Protein AF-A0A957MEH2-F1 (afdb_monomer_lite)

Radius of gyration: 16.0 Å; chains: 1; bounding box: 29×42×37 Å

Sequence (74 aa):
NKFDIAKQLGYAAFPVEKAMRLVNQYTFDELEHAMERLLEADVAMKTGADQNTEIDVLVAELSVRQRRQPARAA

Foldseek 3Di:
DLVVVCVVVVHDSVVSVVVVVCVVVDDPVLVVVLVVLVVVLVVCVVVDHDNVVSVVVSCCVNVVVVPPDPDPDD

Structure (mmCIF, N/CA/C/O backbone):
data_AF-A0A957MEH2-F1
#
_entry.id   AF-A0A957MEH2-F1
#
loop_
_atom_site.group_PDB
_atom_site.id
_atom_site.type_symbol
_atom_site.label_atom_id
_atom_site.label_alt_id
_atom_site.label_comp_id
_atom_site.label_asym_id
_atom_site.label_entity_id
_atom_site.label_seq_id
_atom_site.pdbx_PDB_ins_code
_atom_site.Cartn_x
_atom_site.Cartn_y
_atom_site.Cartn_z
_atom_site.occupancy
_atom_site.B_iso_or_equiv
_atom_site.auth_seq_id
_atom_site.auth_comp_id
_atom_site.auth_asym_id
_atom_site.auth_atom_id
_atom_site.pdbx_PDB_model_num
ATOM 1 N N . ASN A 1 1 ? 12.644 -0.345 -19.129 1.00 86.56 1 ASN A N 1
ATOM 2 C CA . ASN A 1 1 ? 13.834 0.494 -18.851 1.00 86.56 1 ASN A CA 1
ATOM 3 C C . ASN A 1 1 ? 13.499 1.429 -17.685 1.00 86.56 1 ASN A C 1
ATOM 5 O O . ASN A 1 1 ? 12.450 2.058 -17.733 1.00 86.56 1 ASN A O 1
ATOM 9 N N . LYS A 1 2 ? 14.330 1.491 -16.629 1.00 89.62 2 LYS A N 1
ATOM 10 C CA . LYS A 1 2 ? 14.052 2.264 -15.397 1.00 89.62 2 LYS A CA 1
ATOM 11 C C . LYS A 1 2 ? 13.958 3.778 -15.617 1.00 89.62 2 LYS A C 1
ATOM 13 O O . LYS A 1 2 ? 13.173 4.432 -14.941 1.00 89.62 2 LYS A O 1
ATOM 18 N N . PHE A 1 3 ? 14.717 4.325 -16.568 1.00 94.81 3 PHE A N 1
ATOM 19 C CA . PHE A 1 3 ? 14.715 5.764 -16.854 1.00 94.81 3 PHE A CA 1
ATOM 20 C C . PHE A 1 3 ? 13.418 6.215 -17.534 1.00 94.81 3 PHE A C 1
ATOM 22 O O . PHE A 1 3 ? 12.885 7.265 -17.186 1.00 94.81 3 PHE A O 1
ATOM 29 N N . ASP A 1 4 ? 12.876 5.392 -18.436 1.00 96.75 4 ASP A N 1
ATOM 30 C CA . ASP A 1 4 ? 11.614 5.683 -19.126 1.00 96.75 4 ASP A CA 1
ATOM 31 C C . ASP A 1 4 ? 10.436 5.683 -18.142 1.00 96.75 4 ASP A C 1
ATOM 33 O O . ASP A 1 4 ? 9.643 6.623 -18.121 1.00 96.75 4 ASP A O 1
ATOM 37 N N . ILE A 1 5 ?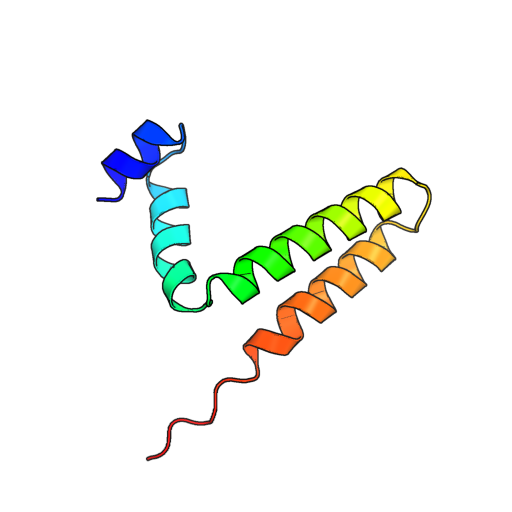 10.383 4.681 -17.255 1.00 94.38 5 ILE A N 1
ATOM 38 C CA . ILE A 1 5 ? 9.372 4.583 -16.190 1.00 94.38 5 ILE A CA 1
ATOM 39 C C . ILE A 1 5 ? 9.489 5.769 -15.223 1.00 94.38 5 ILE A C 1
ATOM 41 O O . ILE A 1 5 ? 8.491 6.407 -14.900 1.00 94.38 5 ILE A O 1
ATOM 45 N N . ALA A 1 6 ? 10.707 6.101 -14.785 1.00 96.19 6 ALA A N 1
ATOM 46 C CA . ALA A 1 6 ? 10.960 7.233 -13.896 1.00 96.19 6 ALA A CA 1
ATOM 47 C C . ALA A 1 6 ? 10.481 8.560 -14.498 1.00 96.19 6 ALA A C 1
ATOM 49 O O . ALA A 1 6 ? 9.769 9.313 -13.837 1.00 96.19 6 ALA A O 1
ATOM 50 N N . LYS A 1 7 ? 10.794 8.802 -15.778 1.00 97.12 7 LYS A N 1
ATOM 51 C CA . LYS A 1 7 ? 10.331 9.980 -16.517 1.00 97.12 7 LYS A CA 1
ATOM 52 C C . LYS A 1 7 ? 8.806 10.034 -16.609 1.00 97.12 7 LYS A C 1
ATOM 54 O O . LYS A 1 7 ? 8.235 11.095 -16.383 1.00 97.12 7 LYS A O 1
ATOM 59 N N . GLN A 1 8 ? 8.156 8.916 -16.934 1.00 97.31 8 GLN A N 1
ATOM 60 C CA . GLN A 1 8 ? 6.700 8.852 -17.070 1.00 97.31 8 GLN A CA 1
ATOM 61 C C . GLN A 1 8 ? 5.976 9.114 -15.743 1.00 97.31 8 GLN A C 1
ATOM 63 O O . GLN A 1 8 ? 4.942 9.773 -15.734 1.00 97.31 8 GLN A O 1
ATOM 68 N N . LEU A 1 9 ? 6.519 8.609 -14.634 1.00 95.19 9 LEU A N 1
ATOM 69 C CA . LEU A 1 9 ? 5.906 8.719 -13.310 1.00 95.19 9 LEU A CA 1
ATOM 70 C C . LEU A 1 9 ? 6.365 9.953 -12.512 1.00 95.19 9 LEU A C 1
ATOM 72 O O . LEU A 1 9 ? 5.901 10.157 -11.395 1.00 95.19 9 LEU A O 1
ATOM 76 N N . GLY A 1 10 ? 7.289 10.761 -13.043 1.00 96.50 10 GLY A N 1
ATOM 77 C CA . GLY A 1 10 ? 7.828 11.932 -12.340 1.00 96.50 10 GLY A CA 1
ATOM 78 C C . GLY A 1 10 ? 8.716 11.595 -11.134 1.00 96.50 10 GLY A C 1
ATOM 79 O O . GLY A 1 10 ? 8.899 12.434 -10.256 1.00 96.50 10 GLY A O 1
ATOM 80 N N . TYR A 1 11 ? 9.279 10.384 -11.079 1.00 96.31 11 TYR A N 1
ATOM 81 C CA . TYR A 1 11 ? 10.183 9.953 -10.008 1.00 96.31 11 TYR A CA 1
ATOM 82 C C . TYR A 1 11 ? 11.651 10.010 -10.436 1.00 96.31 11 TYR A C 1
ATOM 84 O O . TYR A 1 11 ? 11.995 9.969 -11.616 1.00 96.31 11 TYR A O 1
ATOM 92 N N . ALA A 1 12 ? 12.553 10.027 -9.453 1.00 96.56 12 ALA A N 1
ATOM 93 C CA . ALA A 1 12 ? 13.959 9.724 -9.692 1.00 96.56 12 ALA A CA 1
ATOM 94 C C . ALA A 1 12 ? 14.146 8.244 -10.082 1.00 96.56 12 ALA A C 1
ATOM 96 O O . ALA A 1 12 ? 13.375 7.367 -9.687 1.00 96.56 12 ALA A O 1
ATOM 97 N N . ALA A 1 13 ? 15.222 7.943 -10.811 1.00 95.00 13 ALA A N 1
ATOM 98 C CA . ALA A 1 13 ? 15.503 6.580 -11.266 1.00 95.00 13 ALA A CA 1
ATOM 99 C C . ALA A 1 13 ? 15.762 5.591 -10.112 1.00 95.00 13 ALA A C 1
ATOM 101 O O . ALA A 1 13 ? 15.416 4.417 -10.223 1.00 95.00 13 ALA A O 1
ATOM 102 N N . PHE A 1 14 ? 16.351 6.050 -9.002 1.00 95.50 14 PHE A N 1
ATOM 103 C CA . PHE A 1 14 ? 16.730 5.181 -7.883 1.00 95.50 14 PHE A CA 1
ATOM 104 C C . PHE A 1 14 ? 15.522 4.537 -7.161 1.00 95.50 14 PHE A C 1
ATOM 106 O O . PHE A 1 14 ? 15.523 3.313 -7.000 1.00 95.50 14 PHE A O 1
ATOM 113 N N . PRO A 1 15 ? 14.460 5.278 -6.775 1.00 95.38 15 PRO A N 1
ATOM 114 C CA . PRO A 1 15 ? 13.223 4.674 -6.272 1.00 95.38 15 PRO A CA 1
ATOM 115 C C . PRO A 1 15 ? 12.588 3.667 -7.238 1.00 95.38 15 PRO A C 1
ATOM 117 O O . PRO A 1 15 ? 12.176 2.590 -6.809 1.00 95.38 15 PRO A O 1
ATOM 120 N N . VAL A 1 16 ? 12.571 3.972 -8.541 1.00 96.00 16 VAL A N 1
ATOM 121 C CA . VAL A 1 16 ? 12.031 3.068 -9.571 1.00 96.00 16 VAL A CA 1
ATOM 122 C C . VAL A 1 16 ? 12.847 1.783 -9.657 1.00 96.00 16 VAL A C 1
ATOM 124 O O . VAL A 1 16 ? 12.286 0.694 -9.678 1.00 96.00 16 VAL A O 1
ATOM 127 N N . GLU A 1 17 ? 14.175 1.875 -9.626 1.00 95.19 17 GLU A N 1
ATOM 128 C CA . GLU A 1 17 ? 15.057 0.708 -9.585 1.00 95.19 17 GLU A CA 1
ATOM 129 C C . GLU A 1 17 ? 14.842 -0.153 -8.336 1.00 95.19 17 GLU A C 1
ATOM 131 O O . GLU A 1 17 ? 14.882 -1.383 -8.406 1.00 95.19 17 GLU A O 1
ATOM 136 N N . LYS A 1 18 ? 14.590 0.468 -7.179 1.00 94.00 18 LYS A N 1
ATOM 137 C CA . LYS A 1 18 ? 14.225 -0.266 -5.964 1.00 94.00 18 LYS A CA 1
ATOM 138 C C . LYS A 1 18 ? 12.889 -0.996 -6.144 1.00 94.00 18 LYS A C 1
ATOM 140 O O . LYS A 1 18 ? 12.831 -2.187 -5.856 1.00 94.00 18 LYS A O 1
ATOM 145 N N . ALA A 1 19 ? 11.862 -0.327 -6.667 1.00 93.44 19 ALA A N 1
ATOM 146 C CA . ALA A 1 19 ? 10.554 -0.932 -6.922 1.00 93.44 19 ALA A CA 1
ATOM 147 C C . ALA A 1 19 ? 10.639 -2.094 -7.928 1.00 93.44 19 ALA A C 1
ATOM 149 O O . ALA A 1 19 ? 10.125 -3.176 -7.663 1.00 93.44 19 ALA A O 1
ATOM 150 N N . MET A 1 20 ? 11.382 -1.924 -9.026 1.00 92.44 20 MET A N 1
ATOM 151 C CA . MET A 1 20 ? 11.601 -2.972 -10.031 1.00 92.44 20 MET A CA 1
ATOM 152 C C . MET A 1 20 ? 12.296 -4.222 -9.467 1.00 92.44 20 MET A C 1
ATOM 154 O O . MET A 1 20 ? 12.070 -5.320 -9.966 1.00 92.44 20 MET A O 1
ATOM 158 N N . ARG A 1 21 ? 13.136 -4.093 -8.430 1.00 91.44 21 ARG A N 1
ATOM 159 C CA . ARG A 1 21 ? 13.735 -5.255 -7.745 1.00 91.44 21 ARG A CA 1
ATOM 160 C C . ARG A 1 21 ? 12.754 -5.979 -6.822 1.00 91.44 21 ARG A C 1
ATOM 162 O O . ARG A 1 21 ? 12.916 -7.175 -6.591 1.00 91.44 21 ARG A O 1
ATOM 169 N N . LEU A 1 22 ? 11.771 -5.261 -6.285 1.00 89.50 22 LEU A N 1
ATOM 170 C CA . LEU A 1 22 ? 10.784 -5.798 -5.350 1.00 89.50 22 LEU A CA 1
ATOM 171 C C . LEU A 1 22 ? 9.581 -6.412 -6.066 1.00 89.50 22 LEU A C 1
ATOM 173 O O . LEU A 1 22 ? 9.066 -7.414 -5.593 1.00 89.50 22 LEU A O 1
ATOM 177 N N . VAL A 1 23 ? 9.170 -5.870 -7.217 1.00 89.25 23 VAL A N 1
ATOM 178 C CA . VAL A 1 23 ? 7.938 -6.288 -7.912 1.00 89.25 23 VAL A CA 1
ATOM 179 C C . VAL A 1 23 ? 7.919 -7.777 -8.281 1.00 89.25 23 VAL A C 1
ATOM 181 O O . VAL A 1 23 ? 6.865 -8.388 -8.272 1.00 89.25 23 VAL A O 1
ATOM 184 N N . ASN A 1 24 ? 9.081 -8.399 -8.514 1.00 85.00 24 ASN A N 1
ATOM 185 C CA . ASN A 1 24 ? 9.173 -9.837 -8.807 1.00 85.00 24 ASN A CA 1
ATOM 186 C C . ASN A 1 24 ? 8.888 -10.744 -7.593 1.00 85.00 24 ASN A C 1
ATOM 188 O O . ASN A 1 24 ? 8.882 -11.963 -7.736 1.00 85.00 24 ASN A O 1
ATOM 192 N N . GLN A 1 25 ? 8.733 -10.176 -6.397 1.00 88.50 25 GLN A N 1
ATOM 193 C CA . GLN A 1 25 ? 8.477 -10.915 -5.155 1.00 88.50 25 GLN A CA 1
ATOM 194 C C . GLN A 1 25 ? 6.990 -10.964 -4.800 1.00 88.50 25 GLN A C 1
ATOM 196 O O . GLN A 1 25 ? 6.638 -11.609 -3.817 1.00 88.50 25 GLN A O 1
ATOM 201 N 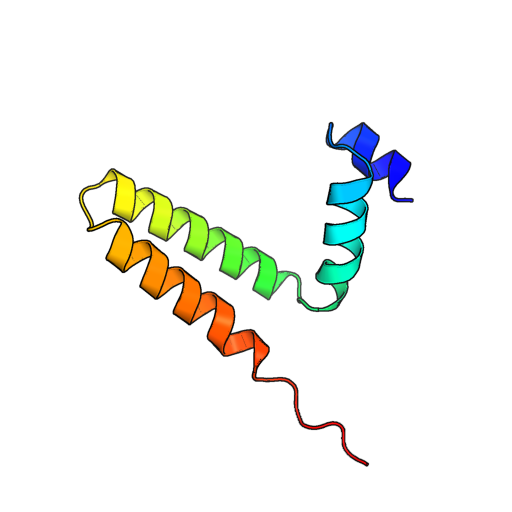N . TYR A 1 26 ? 6.145 -10.284 -5.576 1.00 88.44 26 TYR A N 1
ATOM 202 C CA . TYR A 1 26 ? 4.722 -10.145 -5.313 1.00 88.44 26 TYR A CA 1
ATOM 203 C C . TYR A 1 26 ? 3.931 -10.423 -6.586 1.00 88.44 26 TYR A C 1
ATOM 205 O O . TYR A 1 26 ? 4.303 -10.006 -7.683 1.00 88.44 26 TYR A O 1
ATOM 213 N N . THR A 1 27 ? 2.819 -11.121 -6.431 1.00 91.12 27 THR A N 1
ATOM 214 C CA . THR A 1 27 ? 1.775 -11.187 -7.451 1.00 91.12 27 THR A CA 1
ATOM 215 C C . THR A 1 27 ? 1.027 -9.857 -7.518 1.00 91.12 27 THR A C 1
ATOM 217 O O . THR A 1 27 ? 1.090 -9.038 -6.600 1.00 91.12 27 THR A O 1
ATOM 220 N N . PHE A 1 28 ? 0.315 -9.625 -8.620 1.00 91.00 28 PHE A N 1
ATOM 221 C CA . PHE A 1 28 ? -0.491 -8.415 -8.766 1.00 91.00 28 PHE A CA 1
ATOM 222 C C . PHE A 1 28 ? -1.576 -8.331 -7.680 1.00 91.00 28 PHE A C 1
ATOM 224 O O . PHE A 1 28 ? -1.670 -7.309 -7.008 1.00 91.00 28 PHE A O 1
ATOM 231 N N . ASP A 1 29 ? -2.287 -9.433 -7.430 1.00 93.12 29 ASP A N 1
ATOM 232 C CA . ASP A 1 29 ? -3.325 -9.537 -6.394 1.00 93.12 29 ASP A CA 1
ATOM 233 C C . ASP A 1 29 ? -2.781 -9.220 -4.990 1.00 93.12 29 ASP A C 1
ATOM 235 O O . ASP A 1 29 ? -3.449 -8.589 -4.173 1.00 93.12 29 ASP A O 1
ATOM 239 N N . GLU A 1 30 ? -1.540 -9.615 -4.689 1.00 90.62 30 GLU A N 1
ATOM 240 C CA . GLU A 1 30 ? -0.897 -9.270 -3.416 1.00 90.62 30 GLU A CA 1
ATOM 241 C C . GLU A 1 30 ? -0.593 -7.774 -3.294 1.00 90.62 30 GLU A C 1
ATOM 243 O O . GLU A 1 30 ? -0.718 -7.217 -2.202 1.00 90.62 30 GLU A O 1
ATOM 248 N N . LEU A 1 31 ? -0.197 -7.121 -4.390 1.00 92.81 31 LEU A N 1
ATOM 249 C CA . LEU A 1 31 ? 0.034 -5.675 -4.412 1.00 92.81 31 LEU A CA 1
ATOM 250 C C . LEU A 1 31 ? -1.279 -4.895 -4.292 1.00 92.81 31 LEU A C 1
ATOM 252 O O . LEU A 1 31 ? -1.319 -3.893 -3.579 1.00 92.81 31 LEU A O 1
ATOM 256 N N . GLU A 1 32 ? -2.339 -5.361 -4.952 1.00 95.19 32 GLU A N 1
ATOM 257 C CA . GLU A 1 32 ? -3.678 -4.774 -4.862 1.00 95.19 32 GLU A CA 1
ATOM 258 C C . GLU A 1 32 ? -4.217 -4.876 -3.433 1.00 95.19 32 GLU A C 1
ATOM 260 O O . GLU A 1 32 ? -4.544 -3.860 -2.821 1.00 95.19 32 GLU A O 1
ATOM 265 N N . HIS A 1 33 ? -4.150 -6.066 -2.835 1.00 93.31 33 HIS A N 1
ATOM 266 C CA . HIS A 1 33 ? -4.548 -6.270 -1.447 1.00 93.31 33 HIS A CA 1
ATOM 267 C C . HIS A 1 33 ? -3.747 -5.404 -0.461 1.00 93.31 33 HIS A C 1
ATOM 269 O O . HIS A 1 33 ? -4.302 -4.856 0.491 1.00 93.31 33 HIS A O 1
ATOM 275 N N . ALA A 1 34 ? -2.433 -5.254 -0.669 1.00 93.62 34 ALA A N 1
ATOM 276 C CA . ALA A 1 34 ? -1.618 -4.380 0.171 1.00 93.62 34 ALA A CA 1
ATOM 277 C C . ALA A 1 34 ? -2.053 -2.907 0.062 1.00 93.62 34 ALA A C 1
ATOM 279 O O . ALA A 1 34 ? -2.052 -2.193 1.065 1.00 93.62 34 ALA A O 1
ATOM 280 N N . MET A 1 35 ? -2.444 -2.460 -1.136 1.00 96.31 35 MET A N 1
ATOM 281 C CA . MET A 1 35 ? -2.957 -1.110 -1.371 1.00 96.31 35 MET A CA 1
ATOM 282 C C . MET A 1 35 ? -4.307 -0.878 -0.681 1.00 96.31 35 MET A C 1
ATOM 284 O O . MET A 1 35 ? -4.507 0.170 -0.071 1.00 96.31 35 MET A O 1
ATOM 288 N N . GLU A 1 36 ? -5.209 -1.860 -0.730 1.00 96.81 36 GLU A N 1
ATOM 289 C CA . GLU A 1 36 ? -6.500 -1.808 -0.032 1.00 96.81 36 GLU A CA 1
ATOM 290 C C . GLU A 1 36 ? -6.308 -1.673 1.482 1.00 96.81 36 GLU A C 1
ATOM 292 O O . GLU A 1 36 ? -6.863 -0.763 2.097 1.00 96.81 36 GLU A O 1
ATOM 297 N N . ARG A 1 37 ? -5.441 -2.502 2.082 1.00 96.38 37 ARG A N 1
ATOM 298 C CA . ARG A 1 37 ? -5.152 -2.435 3.526 1.00 96.38 37 ARG A CA 1
ATOM 299 C C . ARG A 1 37 ? -4.516 -1.110 3.944 1.00 96.38 37 ARG A C 1
ATOM 301 O O . ARG A 1 37 ? -4.843 -0.586 5.006 1.00 96.38 37 ARG A O 1
ATOM 308 N N . LEU A 1 38 ? -3.644 -0.541 3.107 1.00 96.94 38 LEU A N 1
ATOM 309 C CA . LEU A 1 38 ? -3.083 0.798 3.328 1.00 96.94 38 LEU A CA 1
ATOM 310 C C . LEU A 1 38 ? -4.176 1.874 3.363 1.00 96.94 38 LEU A C 1
ATOM 312 O O . LEU A 1 38 ? -4.137 2.756 4.221 1.00 96.94 38 LEU A O 1
ATOM 316 N N . LEU A 1 39 ? -5.147 1.802 2.449 1.00 97.31 39 LEU A N 1
ATOM 317 C CA . LEU A 1 39 ? -6.258 2.751 2.393 1.00 97.31 39 LEU A CA 1
ATOM 318 C C . LEU A 1 39 ? -7.189 2.609 3.603 1.00 97.31 39 LEU A C 1
ATOM 320 O O . LEU A 1 39 ? -7.588 3.611 4.191 1.00 97.31 39 LEU A O 1
ATOM 324 N N . GLU A 1 40 ? -7.513 1.380 3.999 1.00 96.56 40 GLU A N 1
ATOM 325 C CA . GLU A 1 40 ? -8.362 1.111 5.164 1.00 96.56 40 GLU A CA 1
ATOM 326 C C . GLU A 1 40 ? -7.732 1.634 6.462 1.00 96.56 40 GLU A C 1
ATOM 328 O O . GLU A 1 40 ? -8.411 2.299 7.247 1.00 96.56 40 GLU A O 1
ATOM 333 N N . ALA A 1 41 ? -6.426 1.416 6.651 1.00 97.06 41 ALA A N 1
ATOM 334 C CA . ALA A 1 41 ? -5.689 1.956 7.792 1.00 97.06 41 ALA A CA 1
ATOM 335 C C . ALA A 1 41 ? -5.662 3.497 7.785 1.00 97.06 41 ALA A C 1
ATOM 337 O O . ALA A 1 41 ? -5.870 4.126 8.822 1.00 97.06 41 ALA A O 1
ATOM 338 N N . ASP A 1 42 ? -5.454 4.131 6.622 1.00 97.50 42 ASP A N 1
ATOM 339 C CA . ASP A 1 42 ? -5.493 5.596 6.489 1.00 97.50 42 ASP A CA 1
ATOM 340 C C . ASP A 1 42 ? -6.860 6.177 6.877 1.00 97.50 42 ASP A C 1
ATOM 342 O O . ASP A 1 42 ? -6.928 7.174 7.605 1.00 97.50 42 ASP A O 1
ATOM 346 N N . VAL A 1 43 ? -7.948 5.531 6.450 1.00 97.81 43 VAL A N 1
ATOM 347 C CA . VAL A 1 43 ? -9.304 5.917 6.852 1.00 97.81 43 VAL A CA 1
ATOM 348 C C . VAL A 1 43 ? -9.465 5.780 8.363 1.00 97.81 43 VAL A C 1
ATOM 350 O O . VAL A 1 43 ? -9.841 6.760 9.004 1.00 97.81 43 VAL A O 1
ATOM 353 N N . ALA A 1 44 ? -9.122 4.625 8.943 1.00 97.12 44 ALA A N 1
ATOM 354 C CA . ALA A 1 44 ? -9.254 4.377 10.379 1.00 97.12 44 ALA A CA 1
ATOM 355 C C . ALA A 1 44 ? -8.518 5.437 11.217 1.00 97.12 44 ALA A C 1
ATOM 357 O O . ALA A 1 44 ? -9.111 6.052 12.113 1.00 97.12 44 ALA A O 1
ATOM 358 N N . MET A 1 45 ? -7.261 5.728 10.862 1.00 97.12 45 MET A N 1
ATOM 359 C CA . MET A 1 45 ? -6.436 6.749 11.514 1.00 97.12 45 MET A CA 1
ATOM 360 C C . MET A 1 45 ? -7.039 8.156 11.416 1.00 97.12 45 MET A C 1
ATOM 362 O O . MET A 1 45 ? -6.926 8.947 12.354 1.00 97.12 45 MET A O 1
ATOM 366 N N . LYS A 1 46 ? -7.691 8.490 10.296 1.00 96.88 46 LYS A N 1
ATOM 367 C CA . LYS A 1 46 ? -8.355 9.790 10.100 1.00 96.88 46 LYS A CA 1
ATOM 368 C C . LYS A 1 46 ? -9.720 9.879 10.779 1.00 96.88 46 LYS A C 1
ATOM 370 O O . LYS A 1 46 ? -10.186 10.988 11.035 1.00 96.88 46 LYS A O 1
ATOM 375 N N . THR A 1 47 ? -10.355 8.748 11.085 1.00 96.62 47 THR A N 1
ATOM 376 C CA . THR A 1 47 ? -11.689 8.688 11.708 1.00 96.62 47 THR A CA 1
ATOM 377 C C . THR A 1 47 ? -11.667 8.429 13.214 1.00 96.62 47 THR A C 1
ATOM 379 O O . THR A 1 47 ? -12.721 8.224 13.810 1.00 96.62 47 THR A O 1
ATOM 382 N N . GLY A 1 48 ? -10.491 8.479 13.846 1.00 93.31 48 GLY A N 1
ATOM 383 C CA . GLY A 1 48 ? -10.358 8.463 15.305 1.00 93.31 48 GLY A CA 1
ATOM 384 C C . GLY A 1 48 ? -9.879 7.145 15.912 1.00 93.31 48 GLY A C 1
ATOM 385 O O . GLY A 1 48 ? -9.944 7.008 17.133 1.00 93.31 48 GLY A O 1
ATOM 386 N N . ALA A 1 49 ? -9.393 6.195 15.106 1.00 95.69 49 ALA A N 1
ATOM 387 C CA . ALA A 1 49 ? -8.629 5.066 15.632 1.00 95.69 49 ALA A CA 1
ATOM 388 C C . ALA A 1 49 ? -7.259 5.527 16.166 1.00 95.69 49 ALA A C 1
ATOM 390 O O . ALA A 1 49 ? -6.731 6.567 15.757 1.00 95.69 49 ALA A O 1
ATOM 391 N N . ASP A 1 50 ? -6.674 4.751 17.083 1.00 97.19 50 ASP A N 1
ATOM 392 C CA . ASP A 1 50 ? -5.328 5.023 17.592 1.00 97.19 50 ASP A CA 1
ATOM 393 C C . ASP A 1 50 ? -4.276 4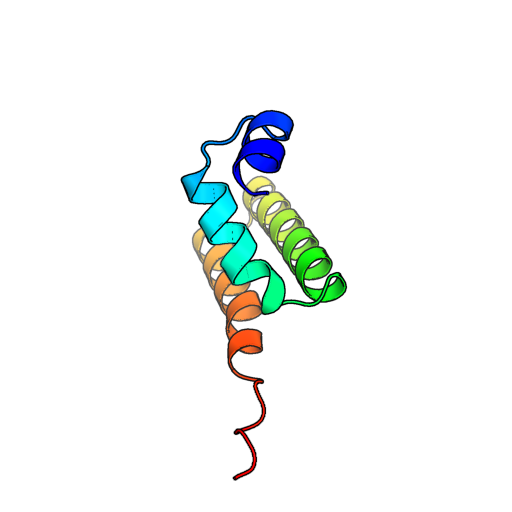.744 16.510 1.00 97.19 50 ASP A C 1
ATOM 395 O O . ASP A 1 50 ? -4.122 3.617 16.045 1.00 97.19 50 ASP A O 1
ATOM 399 N N . GLN A 1 51 ? -3.525 5.776 16.129 1.00 95.88 51 GLN A N 1
ATOM 400 C CA . GLN A 1 51 ? -2.601 5.706 14.994 1.00 95.88 51 GLN A CA 1
ATOM 401 C C . GLN A 1 51 ? -1.485 4.678 15.180 1.00 95.88 51 GLN A C 1
ATOM 403 O O . GLN A 1 51 ? -1.122 3.992 14.227 1.00 95.88 51 GLN A O 1
ATOM 408 N N . ASN A 1 52 ? -0.939 4.561 16.392 1.00 96.75 52 ASN A N 1
ATOM 409 C CA . ASN A 1 52 ? 0.149 3.622 16.659 1.00 96.75 52 ASN A CA 1
ATOM 410 C C . ASN A 1 52 ? -0.344 2.181 16.512 1.00 96.75 52 ASN A C 1
ATOM 412 O O . ASN A 1 52 ? 0.302 1.372 15.850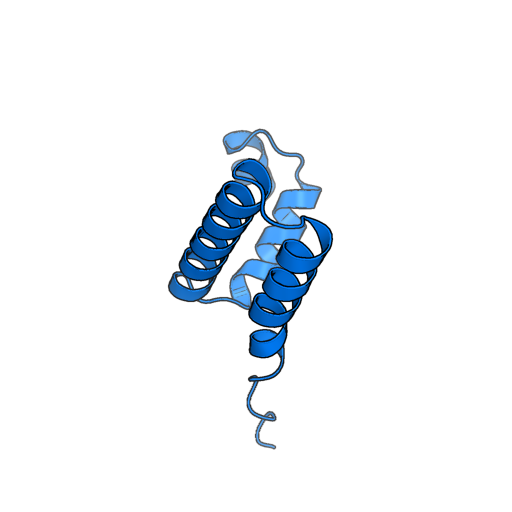 1.00 96.75 52 ASN A O 1
ATOM 416 N N . THR A 1 53 ? -1.527 1.895 17.056 1.00 96.00 53 THR A N 1
ATOM 417 C CA . THR A 1 53 ? -2.167 0.583 16.949 1.00 96.00 53 THR A CA 1
ATOM 418 C C . THR A 1 53 ? -2.459 0.217 15.492 1.00 96.00 53 THR A C 1
ATOM 420 O O . THR A 1 53 ? -2.122 -0.887 15.069 1.00 96.00 53 THR A O 1
ATOM 423 N N . GLU A 1 54 ? -3.027 1.133 14.700 1.00 96.94 54 GLU A N 1
ATOM 424 C CA . GLU A 1 54 ? -3.327 0.874 13.282 1.00 96.94 54 GLU A CA 1
ATOM 425 C C . GLU A 1 54 ? -2.060 0.590 12.459 1.00 96.94 54 GLU A C 1
ATOM 427 O O . GLU A 1 54 ? -2.037 -0.327 11.634 1.00 96.94 54 GLU A O 1
ATOM 432 N N . ILE A 1 55 ? -0.974 1.328 12.713 1.00 96.44 55 ILE A N 1
ATOM 433 C CA . ILE A 1 55 ? 0.314 1.095 12.048 1.00 96.44 55 ILE A CA 1
ATOM 434 C C . ILE A 1 55 ? 0.893 -0.270 12.440 1.00 96.44 55 ILE A C 1
ATOM 436 O O . ILE A 1 55 ? 1.343 -1.009 11.561 1.00 96.44 55 ILE A O 1
ATOM 440 N N . ASP A 1 56 ? 0.868 -0.631 13.725 1.00 96.44 56 ASP A N 1
ATOM 441 C CA . ASP A 1 56 ? 1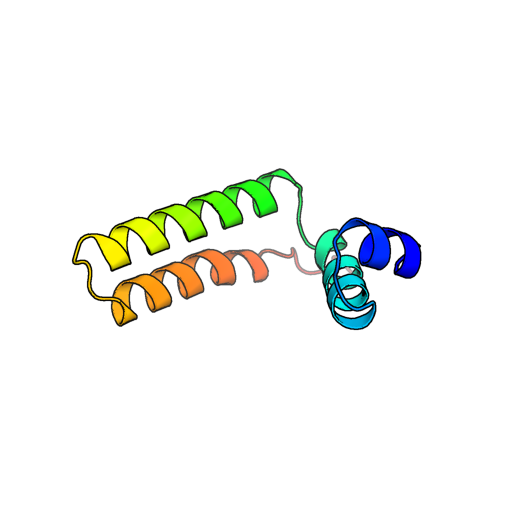.394 -1.914 14.204 1.00 96.44 56 ASP A CA 1
ATOM 442 C C . ASP A 1 56 ? 0.633 -3.104 13.599 1.00 96.44 56 ASP A C 1
ATOM 444 O O . ASP A 1 56 ? 1.249 -4.079 13.149 1.00 96.44 56 ASP A O 1
ATOM 448 N N . VAL A 1 57 ? -0.699 -3.011 13.525 1.00 95.38 57 VAL A N 1
ATOM 449 C CA . VAL A 1 57 ? -1.551 -4.028 12.889 1.00 95.38 57 VAL A CA 1
ATOM 450 C C . VAL A 1 57 ? -1.237 -4.143 11.398 1.00 95.38 57 VAL A C 1
ATOM 452 O O . VAL A 1 57 ? -0.976 -5.248 10.915 1.00 95.38 57 VAL A O 1
ATOM 455 N N . LEU A 1 58 ? -1.174 -3.021 10.675 1.00 95.62 58 LEU A N 1
ATOM 456 C CA . LEU A 1 58 ? -0.847 -3.005 9.248 1.00 95.62 58 LEU A CA 1
ATOM 457 C C . LEU A 1 58 ? 0.527 -3.639 8.972 1.00 95.62 58 LEU A C 1
ATOM 459 O O . LEU A 1 58 ? 0.672 -4.466 8.067 1.00 95.62 58 LEU A O 1
ATOM 463 N N . VAL A 1 59 ? 1.544 -3.287 9.765 1.00 94.56 59 VAL A N 1
ATOM 464 C CA . VAL A 1 59 ? 2.891 -3.863 9.641 1.00 94.56 59 VAL A CA 1
ATOM 465 C C . VAL A 1 59 ? 2.857 -5.368 9.883 1.00 94.56 59 VAL A C 1
ATOM 467 O O . VAL A 1 59 ? 3.468 -6.115 9.112 1.00 94.56 59 VAL A O 1
ATOM 470 N N . ALA A 1 60 ? 2.152 -5.834 10.916 1.00 92.88 60 ALA A N 1
ATOM 471 C CA . ALA A 1 60 ? 2.030 -7.258 11.208 1.00 92.88 60 ALA A CA 1
ATOM 472 C C . ALA A 1 60 ? 1.373 -8.018 10.043 1.00 92.88 60 ALA A C 1
ATOM 474 O O . ALA A 1 60 ? 1.913 -9.028 9.583 1.00 92.88 60 ALA A O 1
ATOM 475 N N . GLU A 1 61 ? 0.263 -7.511 9.511 1.00 91.12 61 GLU A N 1
ATOM 476 C CA . GLU A 1 61 ? -0.473 -8.135 8.409 1.00 91.12 61 GLU A CA 1
ATOM 477 C C . GLU A 1 61 ? 0.356 -8.246 7.124 1.00 91.12 61 GLU A C 1
ATOM 479 O O . GLU A 1 61 ? 0.436 -9.326 6.525 1.00 91.12 61 GLU A O 1
ATOM 484 N N . LEU A 1 62 ? 1.028 -7.161 6.726 1.00 90.69 62 LEU A N 1
ATOM 485 C CA . LEU A 1 62 ? 1.842 -7.137 5.508 1.00 90.69 62 LEU A CA 1
ATOM 486 C C . LEU A 1 62 ? 3.151 -7.937 5.659 1.00 90.69 62 LEU A C 1
ATOM 488 O O . LEU A 1 62 ? 3.661 -8.481 4.677 1.00 90.69 62 LEU A O 1
ATOM 492 N N . SER A 1 63 ? 3.681 -8.075 6.881 1.00 86.06 63 SER A N 1
ATOM 493 C CA . SER A 1 63 ? 4.948 -8.781 7.145 1.00 86.06 63 SER A CA 1
ATOM 494 C C . SER A 1 63 ? 4.800 -10.299 7.302 1.00 86.06 63 SER A C 1
ATOM 496 O O . SER A 1 63 ? 5.727 -11.047 6.983 1.00 86.06 63 SER A O 1
ATOM 498 N N . VAL A 1 64 ? 3.655 -10.800 7.782 1.00 71.06 64 VAL A N 1
ATOM 499 C CA . VAL A 1 64 ? 3.442 -12.247 8.008 1.00 71.06 64 VAL A CA 1
ATOM 500 C C . VAL A 1 64 ? 3.508 -13.051 6.702 1.00 71.06 64 VAL A C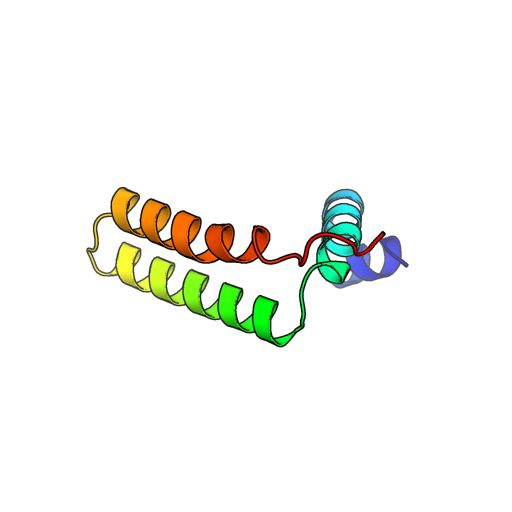 1
ATOM 502 O O . VAL A 1 64 ? 3.931 -14.210 6.707 1.00 71.06 64 VAL A O 1
ATOM 505 N N . ARG A 1 65 ? 3.179 -12.438 5.558 1.00 58.44 65 ARG A N 1
ATOM 506 C CA . ARG A 1 65 ? 3.199 -13.112 4.248 1.00 58.44 65 ARG A CA 1
ATOM 507 C C . ARG A 1 65 ? 4.601 -13.277 3.648 1.00 58.44 65 ARG A C 1
ATOM 509 O O . ARG A 1 65 ? 4.817 -14.250 2.931 1.00 58.44 65 ARG A O 1
ATOM 516 N N . GLN A 1 66 ? 5.589 -12.461 4.040 1.00 54.53 66 GLN A N 1
ATOM 517 C CA . GLN A 1 66 ? 6.993 -12.629 3.613 1.00 54.53 66 GLN A CA 1
ATOM 518 C C . GLN A 1 66 ? 7.624 -13.952 4.092 1.00 54.53 66 GLN A C 1
ATOM 520 O O . GLN A 1 66 ? 8.605 -14.415 3.515 1.00 54.53 66 GLN A O 1
ATOM 525 N N . ARG A 1 67 ? 7.060 -14.593 5.128 1.00 51.69 67 ARG A N 1
ATOM 526 C CA . ARG A 1 67 ? 7.571 -15.856 5.689 1.00 51.69 67 ARG A CA 1
ATOM 527 C C . ARG A 1 67 ? 7.060 -17.124 4.997 1.00 51.69 67 ARG A C 1
ATOM 529 O O . ARG A 1 67 ? 7.581 -18.199 5.280 1.00 51.69 67 ARG A O 1
ATOM 536 N N . ARG A 1 68 ? 6.083 -17.034 4.087 1.00 47.03 68 ARG A N 1
ATOM 537 C CA . ARG A 1 68 ? 5.564 -18.181 3.316 1.00 47.03 68 ARG A CA 1
ATOM 538 C C . ARG A 1 68 ? 6.277 -18.339 1.966 1.00 47.03 68 ARG A C 1
ATOM 540 O O . ARG A 1 68 ? 5.637 -18.525 0.941 1.00 47.03 68 ARG A O 1
ATOM 547 N N . GLN A 1 69 ? 7.607 -18.317 1.954 1.00 46.69 69 GLN A N 1
ATOM 548 C CA . GLN A 1 69 ? 8.336 -19.022 0.897 1.00 46.69 69 GLN A CA 1
ATOM 549 C C . GLN A 1 69 ? 8.472 -20.487 1.333 1.00 46.69 69 GLN A C 1
ATOM 551 O O . GLN A 1 69 ? 8.948 -20.726 2.447 1.00 46.69 69 GLN A O 1
ATOM 556 N N . PRO A 1 70 ? 8.061 -21.482 0.524 1.00 41.12 70 PRO A N 1
ATOM 557 C CA . PRO A 1 70 ? 8.422 -22.859 0.815 1.00 41.12 70 PRO A CA 1
ATOM 558 C C . PRO A 1 70 ? 9.949 -22.936 0.828 1.00 41.12 70 PRO A C 1
ATOM 560 O O . PRO A 1 70 ? 10.613 -22.368 -0.044 1.00 41.12 70 PRO A O 1
ATOM 563 N N . ALA A 1 71 ? 10.500 -23.607 1.841 1.00 46.75 71 ALA A N 1
ATOM 564 C CA . ALA A 1 71 ? 11.903 -23.981 1.855 1.00 46.75 71 ALA A CA 1
ATOM 565 C C . ALA A 1 71 ? 12.238 -24.563 0.477 1.00 46.75 71 ALA A C 1
ATOM 567 O O . ALA A 1 71 ? 11.581 -25.510 0.040 1.00 46.75 71 ALA A O 1
ATOM 568 N N . ARG A 1 72 ? 13.191 -23.941 -0.230 1.00 44.50 72 ARG A N 1
ATOM 569 C CA . ARG A 1 72 ? 13.737 -24.467 -1.483 1.00 44.50 72 ARG A CA 1
ATOM 570 C C . ARG A 1 72 ? 14.010 -25.956 -1.271 1.00 44.50 72 ARG A C 1
ATOM 572 O O . ARG A 1 72 ? 14.842 -26.304 -0.436 1.00 44.50 72 ARG A O 1
ATOM 579 N N . ALA A 1 73 ? 13.264 -26.800 -1.979 1.00 44.19 73 ALA A N 1
ATOM 580 C CA . ALA A 1 73 ? 13.582 -28.211 -2.090 1.00 44.19 73 ALA A CA 1
ATOM 581 C C . ALA A 1 73 ? 14.999 -28.332 -2.674 1.00 44.19 73 ALA A C 1
ATOM 583 O O . ALA A 1 73 ? 15.375 -27.536 -3.540 1.00 44.19 73 ALA A O 1
ATOM 584 N N . ALA A 1 74 ? 15.759 -29.256 -2.089 1.00 44.12 74 ALA A N 1
ATOM 585 C CA . ALA A 1 74 ? 17.171 -29.525 -2.341 1.00 44.12 74 ALA A CA 1
ATOM 586 C C . ALA A 1 74 ? 17.471 -29.918 -3.794 1.00 44.12 74 ALA A C 1
ATOM 588 O O . ALA A 1 74 ? 16.579 -30.513 -4.441 1.00 44.12 74 ALA A O 1
#

pLDDT: mean 87.68, std 16.32, range [41.12, 97.81]

Secondary structure (DSSP, 8-state):
-HHHHHHHHT--HHHHHHHHHHGGGS-HHHHHHHHHHHHHHHHHHHTT--HHHHHHHHHHHHHHGGG-------